Protein AF-A0A397W836-F1 (afdb_monomer_lite)

pLDDT: mean 74.85, std 12.06, range [37.69, 88.5]

Radius of gyration: 12.57 Å; chains: 1; bounding box: 35×28×29 Å

Foldseek 3Di:
DQPFFFKWFWDWDQDPNDTDTDTDARWGFPDDPDPQWTFIDGPPDNPPRPRDIDHNVRIDTDDDD

Sequence (65 aa):
MINNIHCRRKVSSKDRGKIRGKWSGPFRIYEVLGNGTYKLQTVGFPEKVKDKVVHGSQLKRYRDK

Secondary structure (DSSP, 8-state):
-----EEEEEEEEEETTEEEEEEEEEEEEEEEEETTEEEEEETT-TT----EEEEGGGEEE----

Structure (mmCIF, N/CA/C/O backbone):
data_AF-A0A397W836-F1
#
_entry.id   AF-A0A397W836-F1
#
loop_
_atom_site.group_PDB
_atom_site.id
_atom_site.type_symbol
_atom_site.label_atom_id
_atom_site.label_alt_id
_atom_site.label_comp_id
_atom_site.label_asym_id
_atom_site.label_entity_id
_atom_site.label_seq_id
_atom_site.pdbx_PDB_ins_code
_atom_site.Cartn_x
_atom_site.Cartn_y
_atom_site.Cartn_z
_atom_site.occupancy
_atom_site.B_iso_or_equiv
_atom_site.auth_seq_id
_atom_site.auth_comp_id
_atom_site.auth_asym_id
_atom_site.auth_atom_id
_atom_site.pdbx_PDB_model_num
ATOM 1 N N . MET A 1 1 ? -15.496 -2.328 12.908 1.00 37.69 1 MET A N 1
ATOM 2 C CA . MET A 1 1 ? -14.136 -2.574 13.439 1.00 37.69 1 MET A CA 1
ATOM 3 C C . MET A 1 1 ? -13.166 -2.582 12.265 1.00 37.69 1 MET A C 1
ATOM 5 O O . MET A 1 1 ? -13.271 -3.462 11.420 1.00 37.69 1 MET A O 1
ATOM 9 N N . ILE A 1 2 ? -12.294 -1.579 12.131 1.00 44.22 2 ILE A N 1
ATOM 10 C CA . ILE A 1 2 ? -11.260 -1.588 11.084 1.00 44.22 2 ILE A CA 1
ATOM 11 C C . ILE A 1 2 ? -10.158 -2.525 11.578 1.00 44.22 2 ILE A C 1
ATOM 13 O O . ILE A 1 2 ? -9.352 -2.152 12.427 1.00 44.22 2 ILE A O 1
ATOM 17 N N . ASN A 1 3 ? -10.182 -3.770 11.100 1.00 45.00 3 ASN A N 1
ATOM 18 C CA . ASN A 1 3 ? -9.143 -4.759 11.369 1.00 45.00 3 ASN A CA 1
ATOM 19 C C . ASN A 1 3 ? -7.767 -4.147 11.054 1.00 45.00 3 ASN A C 1
ATOM 21 O O . ASN A 1 3 ? -7.588 -3.568 9.980 1.00 45.00 3 ASN A O 1
ATOM 25 N N . ASN A 1 4 ? -6.799 -4.277 11.967 1.00 53.97 4 ASN A N 1
ATOM 26 C CA . ASN A 1 4 ? -5.402 -3.874 11.764 1.00 53.97 4 ASN A CA 1
ATOM 27 C C . ASN A 1 4 ? -4.742 -4.754 10.688 1.00 53.97 4 ASN A C 1
ATOM 29 O O . ASN A 1 4 ? -3.917 -5.619 10.971 1.00 53.97 4 ASN A O 1
ATOM 33 N N . ILE A 1 5 ? -5.125 -4.565 9.425 1.00 66.88 5 ILE A N 1
ATOM 34 C CA . ILE A 1 5 ? -4.532 -5.274 8.298 1.00 66.88 5 ILE A CA 1
ATOM 35 C C . ILE A 1 5 ? -3.224 -4.568 7.963 1.00 66.88 5 ILE A C 1
ATOM 37 O O . ILE A 1 5 ? -3.194 -3.543 7.275 1.00 66.88 5 ILE A O 1
ATOM 41 N N . HIS A 1 6 ? -2.130 -5.139 8.458 1.00 75.00 6 HIS A N 1
ATOM 42 C CA . HIS A 1 6 ? -0.798 -4.793 7.999 1.00 75.00 6 HIS A CA 1
ATOM 43 C C . HIS A 1 6 ? -0.606 -5.313 6.570 1.00 75.00 6 HIS A C 1
ATOM 45 O O . HIS A 1 6 ? -0.944 -6.452 6.231 1.00 75.00 6 HIS A O 1
ATOM 51 N N . CYS A 1 7 ? -0.069 -4.471 5.699 1.00 78.81 7 CYS A N 1
ATOM 52 C CA . CYS A 1 7 ? 0.167 -4.779 4.299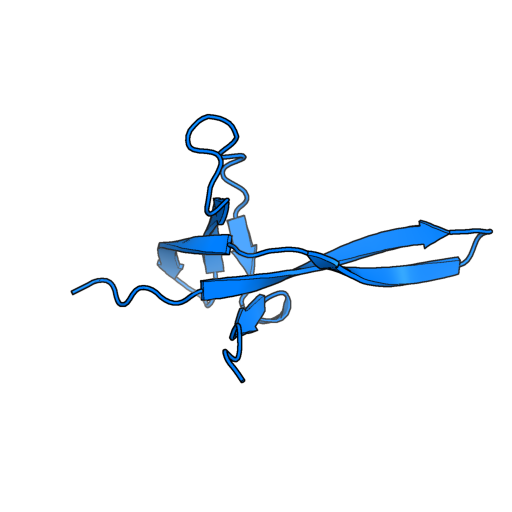 1.00 78.81 7 CYS A CA 1
ATOM 53 C C . CYS A 1 7 ? 1.538 -4.276 3.843 1.00 78.81 7 CYS A C 1
ATOM 55 O O . CYS A 1 7 ? 2.145 -3.382 4.434 1.00 78.81 7 CYS A O 1
ATOM 57 N N . ARG A 1 8 ? 2.046 -4.888 2.776 1.00 80.94 8 ARG A N 1
ATOM 58 C CA . ARG A 1 8 ? 3.197 -4.401 2.021 1.00 80.94 8 ARG A CA 1
ATOM 59 C C . ARG A 1 8 ? 2.715 -3.891 0.674 1.00 80.94 8 ARG A C 1
ATOM 61 O O . ARG A 1 8 ? 1.865 -4.514 0.042 1.00 80.94 8 ARG A O 1
ATOM 68 N N . ARG A 1 9 ? 3.290 -2.788 0.214 1.00 82.06 9 ARG A N 1
ATOM 69 C CA . ARG A 1 9 ? 3.006 -2.188 -1.090 1.00 82.06 9 ARG A CA 1
ATOM 70 C C . ARG A 1 9 ? 4.117 -2.524 -2.077 1.00 82.06 9 ARG A C 1
ATOM 72 O O . ARG A 1 9 ? 5.294 -2.443 -1.728 1.00 82.06 9 ARG A O 1
ATOM 79 N N . LYS A 1 10 ? 3.769 -2.833 -3.323 1.00 82.69 10 LYS A N 1
ATOM 80 C CA . LYS A 1 10 ? 4.734 -2.975 -4.415 1.00 82.69 10 LYS A CA 1
ATOM 81 C C . LYS A 1 10 ? 5.229 -1.595 -4.854 1.00 82.69 10 LYS A C 1
ATOM 83 O O . LYS A 1 10 ? 4.442 -0.722 -5.216 1.00 82.69 10 LYS A O 1
ATOM 88 N N . VAL A 1 11 ? 6.538 -1.404 -4.826 1.00 80.06 11 VAL A N 1
ATOM 89 C CA . VAL A 1 11 ? 7.226 -0.196 -5.279 1.00 80.06 11 VAL A CA 1
ATOM 90 C C . VAL A 1 11 ? 8.190 -0.599 -6.385 1.00 80.06 11 VAL A C 1
ATOM 92 O O . VAL A 1 11 ? 8.934 -1.569 -6.257 1.00 80.06 11 VAL A O 1
ATOM 95 N N . SER A 1 12 ? 8.146 0.125 -7.496 1.00 76.50 12 SER A N 1
ATOM 96 C CA . SER A 1 12 ? 9.079 -0.054 -8.602 1.00 76.50 12 SER A CA 1
ATOM 97 C C . SER A 1 12 ? 10.313 0.808 -8.351 1.00 76.50 12 SER A C 1
ATOM 99 O O . SER A 1 12 ? 10.186 2.022 -8.206 1.00 76.50 12 SER A O 1
ATOM 101 N N . SER A 1 13 ? 11.495 0.195 -8.272 1.00 72.19 13 SER A N 1
ATOM 102 C CA . SER A 1 13 ? 12.776 0.909 -8.252 1.00 72.19 13 SER A CA 1
ATOM 103 C C . SER A 1 13 ? 13.579 0.540 -9.495 1.00 72.19 13 SER A C 1
ATOM 105 O O . SER A 1 13 ? 13.713 -0.650 -9.796 1.00 72.19 13 SER A O 1
ATOM 107 N N . LYS A 1 14 ? 14.134 1.535 -10.196 1.00 72.25 14 LYS A N 1
ATOM 108 C CA . LYS A 1 14 ? 15.147 1.298 -11.231 1.00 72.25 14 LYS A CA 1
ATOM 109 C C . LYS A 1 14 ? 16.489 1.065 -10.545 1.00 72.25 14 LYS A C 1
ATOM 111 O O . LYS A 1 14 ? 16.985 1.950 -9.861 1.00 72.25 14 LYS A O 1
ATOM 116 N N . ASP A 1 15 ? 17.051 -0.121 -10.729 1.00 70.81 15 ASP A N 1
ATOM 117 C CA . ASP A 1 15 ? 18.383 -0.486 -10.249 1.00 70.81 15 ASP A CA 1
ATOM 118 C C . ASP A 1 15 ? 19.180 -1.012 -11.447 1.00 70.81 15 ASP A C 1
ATOM 120 O O . ASP A 1 15 ? 18.721 -1.928 -12.135 1.00 70.81 15 ASP A O 1
ATOM 124 N N . ARG A 1 16 ? 20.314 -0.371 -11.764 1.00 77.12 16 ARG A N 1
ATOM 125 C CA . ARG A 1 16 ? 21.173 -0.707 -12.921 1.00 77.12 16 ARG A CA 1
ATOM 126 C C . ARG A 1 16 ? 20.401 -0.897 -14.241 1.00 77.12 16 ARG A C 1
ATOM 128 O O . ARG A 1 16 ? 20.579 -1.889 -14.942 1.00 77.12 16 ARG A O 1
ATOM 135 N N . GLY A 1 17 ? 19.476 0.014 -14.549 1.00 80.44 17 GLY A N 1
ATOM 136 C CA . GLY A 1 17 ? 18.662 -0.041 -15.773 1.00 80.44 17 GLY A CA 1
ATOM 137 C C . GLY A 1 17 ? 17.536 -1.086 -15.775 1.00 80.44 17 GLY A C 1
ATOM 138 O O . GLY A 1 17 ? 16.738 -1.106 -16.708 1.00 80.44 17 GLY A O 1
ATOM 139 N N . LYS A 1 18 ? 17.398 -1.914 -14.728 1.00 75.31 18 LYS A N 1
ATOM 140 C CA . LYS A 1 18 ? 16.319 -2.904 -14.592 1.00 75.31 18 LYS A CA 1
ATOM 141 C C . LYS A 1 18 ? 15.239 -2.414 -13.634 1.00 75.31 18 LYS A C 1
ATOM 143 O O . LYS A 1 18 ? 15.519 -1.896 -12.553 1.00 75.31 18 LYS A O 1
ATOM 148 N N . ILE A 1 19 ? 13.981 -2.619 -14.017 1.00 77.38 19 ILE A N 1
ATOM 149 C CA . ILE A 1 19 ? 12.829 -2.351 -13.156 1.00 77.38 19 ILE A CA 1
ATOM 150 C C . ILE A 1 19 ? 12.678 -3.522 -12.182 1.00 77.38 19 ILE A C 1
ATOM 152 O O . ILE A 1 19 ? 12.293 -4.622 -12.575 1.00 77.38 19 ILE A O 1
ATOM 156 N N . ARG A 1 20 ? 12.980 -3.298 -10.899 1.00 75.31 20 ARG A N 1
ATOM 157 C CA . ARG A 1 20 ? 12.750 -4.281 -9.834 1.00 75.31 20 ARG A CA 1
ATOM 158 C C . ARG A 1 20 ? 11.566 -3.857 -8.976 1.00 75.31 20 ARG A C 1
ATOM 160 O O . ARG A 1 20 ? 11.569 -2.786 -8.371 1.00 75.31 20 ARG A O 1
ATOM 167 N N . GLY A 1 21 ? 10.558 -4.724 -8.904 1.00 77.19 21 GLY A N 1
ATOM 168 C CA . GLY A 1 21 ? 9.455 -4.578 -7.960 1.00 77.19 21 GLY A CA 1
ATOM 169 C C . GLY A 1 21 ? 9.892 -5.028 -6.569 1.00 77.19 21 GLY A C 1
ATOM 170 O O . GLY A 1 21 ? 10.078 -6.221 -6.346 1.00 77.19 21 GLY A O 1
ATOM 171 N N . LYS A 1 22 ? 10.045 -4.089 -5.636 1.00 81.88 22 LYS A N 1
ATOM 172 C CA . LYS A 1 22 ? 10.303 -4.363 -4.218 1.00 81.88 22 LYS A CA 1
ATOM 173 C C . LYS A 1 22 ? 9.008 -4.210 -3.426 1.00 81.88 22 LYS A C 1
ATOM 175 O O . LYS A 1 22 ? 8.177 -3.362 -3.737 1.00 81.88 22 LYS A O 1
ATOM 180 N N . TRP A 1 23 ? 8.829 -5.023 -2.393 1.00 82.56 23 TRP A N 1
ATOM 181 C CA . TRP A 1 23 ? 7.744 -4.834 -1.432 1.00 82.56 23 TRP A CA 1
ATOM 182 C C . TRP A 1 23 ? 8.238 -3.922 -0.309 1.00 82.56 23 TRP A C 1
ATOM 184 O O . TRP A 1 23 ? 9.232 -4.236 0.337 1.00 82.56 23 TRP A O 1
ATOM 194 N N . SER A 1 24 ? 7.553 -2.805 -0.089 1.00 81.31 24 SER A N 1
ATOM 195 C CA . SER A 1 24 ? 7.817 -1.851 0.991 1.00 81.31 24 SER A CA 1
ATOM 196 C C . SER A 1 24 ? 6.741 -1.985 2.074 1.00 81.31 24 SER A C 1
ATOM 198 O O . SER A 1 24 ? 5.621 -2.403 1.773 1.00 81.31 24 SER A O 1
ATOM 200 N N . GLY A 1 25 ? 7.061 -1.659 3.324 1.00 75.56 25 GLY A N 1
ATOM 201 C CA . GLY A 1 25 ? 6.143 -1.724 4.465 1.00 75.56 25 GLY A CA 1
ATOM 202 C C . GLY A 1 25 ? 6.887 -1.973 5.781 1.00 75.56 25 GLY A C 1
ATOM 203 O O . GLY A 1 25 ? 8.114 -2.091 5.748 1.00 75.56 25 GLY A O 1
ATOM 204 N N . PRO A 1 26 ? 6.171 -2.091 6.913 1.00 81.62 26 PRO A N 1
ATOM 205 C CA . PRO A 1 26 ? 4.719 -2.294 7.028 1.00 81.62 26 PRO A CA 1
ATOM 206 C C . PRO A 1 26 ? 3.859 -1.027 6.844 1.00 81.62 26 PRO A C 1
ATOM 208 O O . PRO A 1 26 ? 4.181 0.053 7.333 1.00 81.62 26 PRO A O 1
ATOM 211 N N . PHE A 1 27 ? 2.727 -1.180 6.151 1.00 84.69 27 PHE A N 1
ATOM 212 C CA . PHE A 1 27 ? 1.674 -0.170 6.004 1.00 84.69 27 PHE A CA 1
ATOM 213 C C . PHE A 1 27 ? 0.361 -0.668 6.617 1.00 84.69 27 PHE A C 1
ATOM 215 O O . PHE A 1 27 ? 0.096 -1.868 6.626 1.00 84.69 27 PHE A O 1
ATOM 222 N N . ARG A 1 28 ? -0.492 0.247 7.068 1.00 83.19 28 ARG A N 1
ATOM 223 C CA . ARG A 1 28 ? -1.855 -0.007 7.539 1.00 83.19 28 ARG A CA 1
ATOM 224 C C . ARG A 1 28 ? -2.844 0.611 6.560 1.00 83.19 28 ARG A C 1
ATOM 226 O O . ARG A 1 28 ? -2.656 1.746 6.136 1.00 83.19 28 ARG A O 1
ATOM 233 N N . ILE A 1 29 ? -3.897 -0.119 6.209 1.00 83.62 29 ILE A N 1
ATOM 234 C CA . ILE A 1 29 ? -5.030 0.463 5.481 1.00 83.62 29 ILE A CA 1
ATOM 235 C C . ILE A 1 29 ? -5.843 1.270 6.492 1.00 83.62 29 ILE A C 1
ATOM 237 O O . ILE A 1 29 ? -6.332 0.690 7.462 1.00 83.62 29 ILE A O 1
ATOM 241 N N . TYR A 1 30 ? -5.959 2.581 6.291 1.00 82.25 30 TYR A N 1
ATOM 242 C CA . TYR A 1 30 ? -6.755 3.433 7.181 1.00 82.25 30 TYR A CA 1
ATOM 243 C C . TYR A 1 30 ? -8.120 3.785 6.580 1.00 82.25 30 TYR A C 1
ATOM 245 O O . TYR A 1 30 ? -9.079 3.963 7.322 1.00 82.25 30 TYR A O 1
ATOM 253 N N . GLU A 1 31 ? -8.224 3.819 5.248 1.00 83.12 31 GLU A N 1
ATOM 254 C CA . GLU A 1 31 ? -9.463 4.149 4.542 1.00 83.12 31 GLU A CA 1
ATOM 255 C C . GLU A 1 31 ? -9.628 3.283 3.289 1.00 83.12 31 GLU A C 1
ATOM 257 O O . GLU A 1 31 ? -8.666 3.005 2.562 1.00 83.12 31 GLU A O 1
ATOM 262 N N . VAL A 1 32 ? -10.866 2.855 3.040 1.00 86.62 32 VAL A N 1
ATOM 263 C CA . VAL A 1 32 ? -11.271 2.123 1.837 1.00 86.62 32 VAL A CA 1
ATOM 264 C C . VAL A 1 32 ? -12.074 3.085 0.971 1.00 86.62 32 VAL A C 1
ATOM 266 O O . VAL A 1 32 ? -13.135 3.533 1.388 1.00 86.62 32 VAL A O 1
ATOM 269 N N . LEU A 1 33 ? -11.576 3.389 -0.227 1.00 84.94 33 LEU A N 1
ATOM 270 C CA . LEU A 1 33 ? -12.210 4.354 -1.135 1.00 84.94 33 LEU A CA 1
ATOM 271 C C . LEU A 1 33 ? -13.211 3.707 -2.106 1.00 84.94 33 LEU A C 1
ATOM 273 O O . LEU A 1 33 ? -13.878 4.406 -2.859 1.00 84.94 33 LEU A O 1
ATOM 277 N N . GLY A 1 34 ? -13.315 2.374 -2.100 1.00 81.75 34 GLY A N 1
ATOM 278 C CA . GLY A 1 34 ? -14.135 1.612 -3.047 1.00 81.75 34 GLY A CA 1
ATOM 279 C C . GLY A 1 34 ? -13.347 1.152 -4.278 1.00 81.75 34 GLY A C 1
ATOM 280 O O . GLY A 1 34 ? -12.183 1.508 -4.459 1.00 81.75 34 GLY A O 1
ATOM 281 N N . ASN A 1 35 ? -13.947 0.284 -5.099 1.00 85.25 35 ASN A N 1
ATOM 282 C CA . ASN A 1 35 ? -13.338 -0.269 -6.324 1.00 85.25 35 ASN A CA 1
ATOM 283 C C . ASN A 1 35 ? -11.942 -0.891 -6.118 1.00 85.25 35 ASN A C 1
ATOM 285 O O . ASN A 1 35 ? -11.048 -0.743 -6.947 1.00 85.25 35 ASN A O 1
ATOM 289 N N . GLY A 1 36 ? -11.725 -1.543 -4.971 1.00 84.44 36 GLY A N 1
ATOM 290 C CA . GLY A 1 36 ? -10.427 -2.134 -4.640 1.0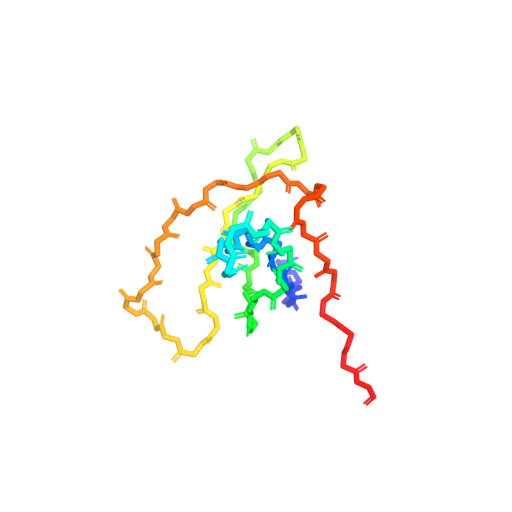0 84.44 36 GLY A CA 1
ATOM 291 C C . GLY A 1 36 ? -9.311 -1.107 -4.427 1.00 84.44 36 GLY A C 1
ATOM 292 O O . GLY A 1 36 ? -8.139 -1.465 -4.533 1.00 84.44 36 GLY A O 1
ATOM 293 N N . THR A 1 37 ? -9.639 0.155 -4.138 1.00 87.88 37 THR A N 1
ATOM 294 C CA . THR A 1 37 ? -8.665 1.201 -3.808 1.00 87.88 37 THR A CA 1
ATOM 295 C C . THR A 1 37 ? -8.658 1.530 -2.317 1.00 87.88 37 THR A C 1
ATOM 297 O O . THR A 1 37 ? -9.681 1.499 -1.628 1.00 87.88 37 THR A O 1
ATOM 300 N N . TYR A 1 38 ? -7.463 1.819 -1.810 1.00 87.62 38 TYR A N 1
ATOM 301 C CA . TYR A 1 38 ? -7.176 1.955 -0.389 1.00 87.62 38 TYR A CA 1
ATOM 302 C C . TYR A 1 38 ? -6.230 3.124 -0.153 1.00 87.62 38 TYR A C 1
ATOM 304 O O . TYR A 1 38 ? -5.316 3.355 -0.951 1.00 87.62 38 TYR A O 1
ATOM 312 N N . LYS A 1 39 ? -6.394 3.813 0.975 1.00 86.00 39 LYS A N 1
ATOM 313 C CA . LYS A 1 39 ? -5.383 4.736 1.486 1.00 86.00 39 LYS A CA 1
ATOM 314 C C . LYS A 1 39 ? -4.554 4.052 2.564 1.00 86.00 39 LYS A C 1
ATOM 316 O O . LYS A 1 39 ? -5.079 3.372 3.452 1.00 86.00 39 LYS A O 1
ATOM 321 N N . LEU A 1 40 ? -3.239 4.208 2.446 1.00 84.31 40 LEU A N 1
ATOM 322 C CA . LEU A 1 40 ? -2.273 3.587 3.342 1.00 84.31 40 LEU A CA 1
ATOM 323 C C . LEU A 1 40 ? -1.644 4.605 4.281 1.00 84.31 40 LEU A C 1
ATOM 325 O O . LEU A 1 40 ? -1.239 5.682 3.856 1.00 84.31 40 LEU A O 1
ATOM 329 N N . GLN A 1 41 ? -1.448 4.179 5.520 1.00 82.88 41 GLN A N 1
ATOM 330 C CA . GLN A 1 41 ? -0.652 4.850 6.531 1.00 82.88 41 GLN A CA 1
ATOM 331 C C . GLN A 1 41 ? 0.603 4.022 6.825 1.00 82.88 41 GLN A C 1
ATOM 333 O O . GLN A 1 41 ? 0.540 2.796 6.921 1.00 82.88 41 GLN A O 1
ATOM 338 N N . THR A 1 42 ? 1.761 4.663 6.960 1.00 79.94 42 THR A N 1
ATOM 339 C CA . THR A 1 42 ? 2.993 3.967 7.363 1.00 79.94 42 THR A CA 1
ATOM 340 C C . THR A 1 42 ? 2.910 3.600 8.842 1.00 79.94 42 THR A C 1
ATOM 342 O O . THR A 1 42 ? 2.630 4.459 9.674 1.00 79.94 42 THR A O 1
ATOM 345 N N . VAL A 1 43 ? 3.158 2.334 9.186 1.00 75.06 43 VAL A N 1
ATOM 346 C CA . VAL A 1 43 ? 3.191 1.900 10.590 1.00 75.06 43 VAL A CA 1
ATOM 347 C C . VAL A 1 43 ? 4.529 2.333 11.198 1.00 75.06 43 VAL A C 1
ATOM 349 O O . VAL A 1 43 ? 5.579 2.053 10.626 1.00 75.06 43 VAL A O 1
ATOM 352 N N . GLY A 1 44 ? 4.498 3.034 12.335 1.00 69.25 44 GLY A N 1
ATOM 353 C CA . GLY A 1 44 ? 5.697 3.467 13.072 1.00 69.25 44 GLY A CA 1
ATOM 354 C C . GLY A 1 44 ? 6.199 4.886 12.773 1.00 69.25 44 GLY A C 1
ATOM 355 O O . GLY A 1 44 ? 7.046 5.381 13.505 1.00 69.25 44 GLY A O 1
ATOM 356 N N . PHE A 1 45 ? 5.657 5.572 11.760 1.00 61.81 45 PHE A N 1
ATOM 357 C CA . PHE A 1 45 ? 5.963 6.984 11.488 1.00 61.81 45 PHE A CA 1
ATOM 358 C C . PHE A 1 45 ? 4.661 7.782 11.341 1.00 61.81 45 PHE A C 1
ATOM 360 O O . PHE A 1 45 ? 4.143 7.879 10.223 1.00 61.81 45 PHE A O 1
ATOM 367 N N . PRO A 1 46 ? 4.118 8.347 12.438 1.00 56.03 46 PRO A N 1
ATOM 368 C CA . PRO A 1 46 ? 2.841 9.065 12.416 1.00 56.03 46 PRO A CA 1
ATOM 369 C C . PRO A 1 46 ? 2.864 10.305 11.508 1.00 56.03 46 PRO A C 1
ATOM 371 O O . PRO A 1 46 ? 1.828 10.688 10.980 1.00 56.03 46 PRO A O 1
ATOM 374 N N . GLU A 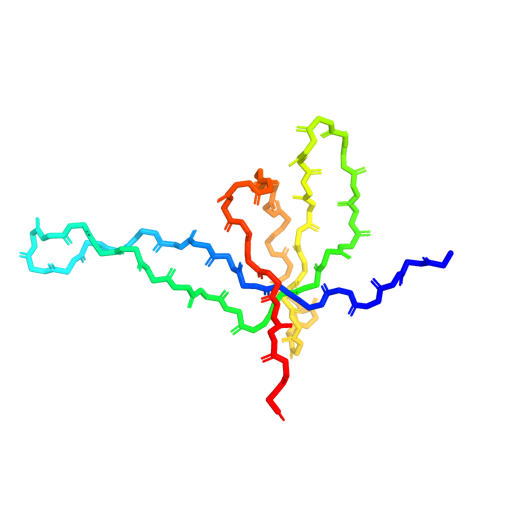1 47 ? 4.041 10.883 11.257 1.00 55.00 47 GLU A N 1
ATOM 375 C CA . GLU A 1 47 ? 4.197 12.149 10.526 1.00 55.00 47 GLU A CA 1
ATOM 376 C C . GLU A 1 47 ? 4.435 11.988 9.013 1.00 55.00 47 GLU A C 1
ATOM 378 O O . GLU A 1 47 ? 4.330 12.939 8.245 1.00 55.00 47 GLU A O 1
ATOM 383 N N . LYS A 1 48 ? 4.734 10.770 8.536 1.00 54.78 48 LYS A N 1
ATOM 384 C CA . LYS A 1 48 ? 4.945 10.481 7.103 1.00 54.78 48 LYS A CA 1
ATOM 385 C C . LYS A 1 48 ? 3.769 9.705 6.523 1.00 54.78 48 LYS A C 1
ATOM 387 O O . LYS A 1 48 ? 3.939 8.667 5.874 1.00 54.78 48 LYS A O 1
ATOM 392 N N . VAL A 1 49 ? 2.563 10.220 6.733 1.00 54.19 49 VAL A N 1
ATOM 393 C CA . VAL A 1 49 ? 1.391 9.775 5.980 1.00 54.19 49 VAL A CA 1
ATOM 394 C C . VAL A 1 49 ? 1.427 10.486 4.634 1.00 54.19 49 VAL A C 1
ATOM 396 O O . VAL A 1 49 ? 0.862 11.551 4.437 1.00 54.19 49 VAL A O 1
ATOM 399 N N . LYS A 1 50 ? 2.164 9.919 3.674 1.00 58.66 50 LYS A N 1
ATOM 400 C CA . LYS A 1 50 ? 1.862 10.241 2.280 1.00 58.66 50 LYS A CA 1
ATOM 401 C C . LYS A 1 50 ? 0.583 9.484 1.972 1.00 58.66 50 LYS A C 1
ATOM 403 O O . LYS A 1 50 ? 0.681 8.286 1.706 1.00 58.66 50 LYS A O 1
ATOM 408 N N . ASP A 1 51 ? -0.556 10.173 2.033 1.00 61.53 51 ASP A N 1
ATOM 409 C CA . ASP A 1 51 ? -1.877 9.703 1.604 1.00 61.53 51 ASP A CA 1
ATOM 410 C C . ASP A 1 51 ? -1.808 9.246 0.149 1.00 61.53 51 ASP A C 1
ATOM 412 O O . ASP A 1 51 ? -2.124 9.956 -0.803 1.00 61.53 51 ASP A O 1
ATOM 416 N N . LYS A 1 52 ? -1.283 8.043 -0.053 1.00 72.56 52 LYS A N 1
ATOM 417 C CA . LYS A 1 52 ? -1.163 7.449 -1.368 1.00 72.56 52 LYS A CA 1
ATOM 418 C C . LYS A 1 52 ? -2.311 6.487 -1.514 1.00 72.56 52 LYS A C 1
ATOM 420 O O . LYS A 1 52 ? -2.301 5.403 -0.931 1.00 72.56 52 LYS A O 1
ATOM 425 N N . VAL A 1 53 ? -3.252 6.895 -2.352 1.00 82.50 53 VAL A N 1
ATOM 426 C CA . VAL A 1 53 ? -4.252 6.004 -2.920 1.00 82.50 53 VAL A CA 1
ATOM 427 C C . VAL A 1 53 ? -3.522 4.921 -3.710 1.00 82.50 53 VAL A C 1
ATOM 429 O O . VAL A 1 53 ? -2.657 5.203 -4.545 1.00 82.50 53 VAL A O 1
ATOM 432 N N . VAL A 1 54 ? -3.824 3.668 -3.399 1.00 85.38 54 VAL A N 1
ATOM 433 C CA . VAL A 1 54 ? -3.272 2.494 -4.074 1.00 85.38 54 VAL A CA 1
ATOM 434 C C . VAL A 1 54 ? -4.377 1.510 -4.395 1.00 85.38 54 VAL A C 1
ATOM 436 O O . VAL A 1 54 ? -5.341 1.368 -3.647 1.00 85.38 54 VAL A O 1
ATOM 439 N N . HIS A 1 55 ? -4.208 0.786 -5.494 1.00 88.50 55 HIS A N 1
ATOM 440 C CA . HIS A 1 55 ? -5.086 -0.323 -5.830 1.00 88.50 55 HIS A CA 1
ATOM 441 C C . HIS A 1 55 ? -4.648 -1.606 -5.105 1.00 88.50 55 HIS A C 1
ATOM 443 O O . HIS A 1 55 ? -3.454 -1.841 -4.896 1.00 88.50 55 HIS A O 1
ATOM 449 N N . GLY A 1 56 ? -5.604 -2.468 -4.762 1.00 82.69 56 GLY A N 1
ATOM 450 C CA . GLY A 1 56 ? -5.397 -3.718 -4.031 1.00 82.69 56 GLY A CA 1
ATOM 451 C C . GLY A 1 56 ? -4.437 -4.683 -4.722 1.00 82.69 56 GLY A C 1
ATOM 452 O O . GLY A 1 56 ? -3.705 -5.400 -4.048 1.00 82.69 56 GLY A O 1
ATOM 453 N N . SER A 1 57 ? -4.339 -4.634 -6.054 1.00 85.00 57 SER A N 1
ATOM 454 C CA . SER A 1 57 ? -3.363 -5.428 -6.823 1.00 85.00 57 SER A CA 1
ATOM 455 C C . SER A 1 57 ? -1.901 -5.080 -6.512 1.00 85.00 57 SER A C 1
ATOM 457 O O . SER A 1 57 ? -0.999 -5.882 -6.756 1.00 85.00 57 SER A O 1
ATOM 459 N N . GLN A 1 58 ? -1.644 -3.890 -5.964 1.00 83.56 58 GLN A N 1
ATOM 460 C CA . GLN A 1 58 ? -0.318 -3.451 -5.529 1.00 83.56 58 GLN A CA 1
ATOM 461 C C . GLN A 1 58 ? -0.064 -3.733 -4.046 1.00 83.56 58 GLN A C 1
ATOM 463 O O . GLN A 1 58 ? 1.001 -3.373 -3.538 1.00 83.56 58 GLN A O 1
ATOM 468 N N . LEU A 1 59 ? -1.015 -4.361 -3.352 1.00 84.38 59 LEU A N 1
ATOM 469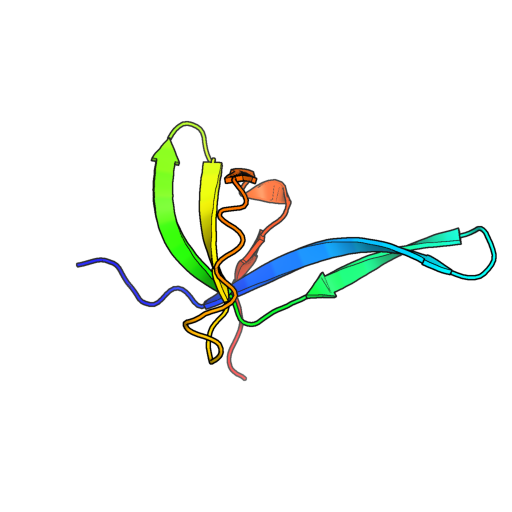 C CA . LEU A 1 59 ? -0.929 -4.689 -1.940 1.00 84.38 59 LEU A CA 1
ATOM 470 C C . LEU A 1 59 ? -0.779 -6.192 -1.738 1.00 84.38 59 LEU A C 1
ATOM 472 O O . LEU A 1 59 ? -1.397 -7.012 -2.408 1.00 84.38 59 LEU A O 1
ATOM 476 N N . LYS A 1 60 ? 0.040 -6.556 -0.757 1.00 84.56 60 LYS A N 1
ATOM 477 C CA . LYS A 1 60 ? 0.159 -7.922 -0.259 1.00 84.56 60 LYS 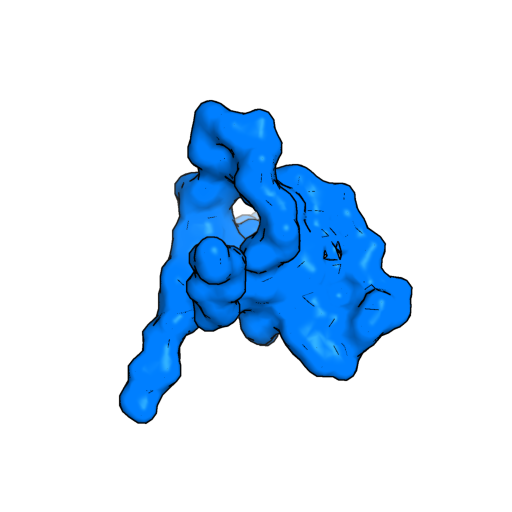A CA 1
ATOM 478 C C . LYS A 1 60 ? -0.078 -7.906 1.242 1.00 84.56 60 LYS A C 1
ATOM 480 O O . LYS A 1 60 ? 0.490 -7.063 1.936 1.00 84.56 60 LYS A O 1
ATOM 485 N N . ARG A 1 61 ? -0.894 -8.835 1.751 1.00 80.88 61 ARG A N 1
ATOM 486 C CA . ARG A 1 61 ? -1.073 -9.006 3.201 1.00 80.88 61 ARG A CA 1
ATOM 487 C C . ARG A 1 61 ? 0.287 -9.246 3.854 1.00 80.88 61 ARG A C 1
ATOM 489 O O . ARG A 1 61 ? 1.086 -10.044 3.356 1.00 80.88 61 ARG A O 1
ATOM 496 N N . TYR A 1 62 ? 0.557 -8.525 4.935 1.00 74.12 62 TYR A N 1
ATOM 497 C CA . TYR A 1 62 ? 1.708 -8.798 5.776 1.00 74.12 62 TYR A CA 1
ATOM 498 C C . TYR A 1 62 ? 1.425 -10.120 6.492 1.00 74.12 62 TYR A C 1
ATOM 500 O O . TYR A 1 62 ? 0.412 -10.245 7.174 1.00 74.12 62 TYR A O 1
ATOM 508 N N . ARG A 1 63 ? 2.261 -11.129 6.253 1.00 68.88 63 ARG A N 1
ATOM 509 C CA . ARG A 1 63 ? 2.174 -12.410 6.953 1.00 68.88 63 ARG A CA 1
ATOM 510 C C . ARG A 1 63 ? 3.195 -12.334 8.079 1.00 68.88 63 ARG A C 1
ATOM 512 O O . ARG A 1 63 ? 4.391 -12.301 7.788 1.00 68.88 63 ARG A O 1
ATOM 519 N N . ASP A 1 64 ? 2.706 -12.193 9.303 1.00 58.00 64 ASP A N 1
ATOM 520 C CA . ASP A 1 64 ? 3.517 -12.466 10.487 1.00 58.00 64 ASP A CA 1
ATOM 521 C C . ASP A 1 64 ? 3.780 -13.978 10.496 1.00 58.00 64 ASP A C 1
ATOM 523 O O . ASP A 1 64 ? 2.903 -14.749 10.088 1.00 58.00 64 ASP A O 1
ATOM 527 N N . LYS A 1 65 ? 5.02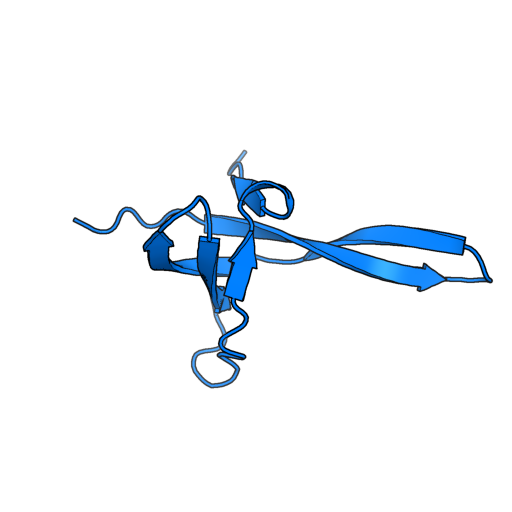8 -14.371 10.743 1.00 54.38 65 LYS A N 1
ATOM 528 C CA . LYS A 1 65 ? 5.492 -15.749 10.566 1.00 54.38 65 LYS A CA 1
ATOM 529 C C . LYS A 1 65 ? 5.327 -16.524 11.859 1.00 54.38 65 LYS A C 1
ATOM 531 O O . LYS A 1 65 ? 5.624 -15.920 12.907 1.00 54.38 65 LYS A O 1
#

Organism: NCBI:txid44941